Protein AF-A0A7J8VH17-F1 (afdb_monomer_lite)

Sequence (43 aa):
MLEKVLPHAMLKAKPNLESRIRILKRDWTIVYNMLRGKNSDFG

Radius of gyration: 15.14 Å; chains: 1; bounding box: 32×17×39 Å

Organism: NCBI:txid34286

Structure (mmCIF, N/CA/C/O backbone):
data_AF-A0A7J8VH17-F1
#
_entry.id   AF-A0A7J8VH17-F1
#
loop_
_atom_site.group_PDB
_atom_site.id
_atom_site.type_symbol
_atom_site.label_atom_id
_atom_site.label_alt_id
_atom_site.label_comp_id
_atom_site.label_asym_id
_atom_site.label_entity_id
_atom_site.label_seq_id
_atom_site.pdbx_PDB_ins_code
_atom_site.Cartn_x
_atom_site.Cartn_y
_atom_site.Cartn_z
_atom_site.occupancy
_atom_site.B_iso_or_equiv
_atom_site.auth_seq_id
_atom_site.auth_comp_id
_atom_site.auth_asym_id
_atom_site.auth_atom_id
_atom_site.pdbx_PDB_model_num
ATOM 1 N N . MET A 1 1 ? -12.075 10.257 2.609 1.00 63.16 1 MET A N 1
ATOM 2 C CA . MET A 1 1 ? -12.395 9.855 1.211 1.00 63.16 1 MET A CA 1
ATOM 3 C C . MET A 1 1 ? -13.024 8.470 1.145 1.00 63.16 1 MET A C 1
ATOM 5 O O . MET A 1 1 ? -14.026 8.342 0.463 1.00 63.16 1 MET A O 1
ATOM 9 N N . LEU A 1 2 ? -12.495 7.457 1.844 1.00 62.62 2 LEU A N 1
ATOM 10 C CA . LEU A 1 2 ? -13.070 6.105 1.824 1.00 62.62 2 LEU A CA 1
ATOM 11 C C . LEU A 1 2 ? -14.499 6.054 2.398 1.00 62.62 2 LEU A C 1
ATOM 13 O O . LEU A 1 2 ? -15.361 5.445 1.783 1.00 62.62 2 LEU A O 1
ATOM 17 N N . GLU A 1 3 ? -14.773 6.809 3.466 1.00 59.22 3 GLU A N 1
ATOM 18 C CA . GLU A 1 3 ? -16.124 6.984 4.034 1.00 59.22 3 GLU A CA 1
ATOM 19 C C . GLU A 1 3 ? -17.151 7.566 3.045 1.00 59.22 3 GLU A C 1
ATOM 21 O O . GLU A 1 3 ? -18.336 7.296 3.166 1.00 59.22 3 GLU A O 1
ATOM 26 N N . LYS A 1 4 ? -16.721 8.344 2.039 1.00 67.12 4 LYS A N 1
ATOM 27 C CA . LYS A 1 4 ? -17.627 8.853 0.991 1.00 67.12 4 LYS A CA 1
ATOM 28 C C . LYS A 1 4 ? -17.926 7.804 -0.084 1.00 67.12 4 LYS A C 1
ATOM 30 O O . LYS A 1 4 ? -18.965 7.881 -0.722 1.00 67.12 4 LYS A O 1
ATOM 35 N N . VAL A 1 5 ? -17.004 6.862 -0.307 1.00 69.88 5 VAL A N 1
ATOM 36 C CA . VAL A 1 5 ? -17.124 5.812 -1.335 1.00 69.88 5 VAL A CA 1
ATOM 37 C C . VAL A 1 5 ? -17.827 4.571 -0.775 1.00 69.88 5 VAL A C 1
ATOM 39 O O . VAL A 1 5 ? -18.566 3.916 -1.499 1.00 69.88 5 VAL A O 1
ATOM 42 N N . LEU A 1 6 ? -17.650 4.269 0.516 1.00 70.25 6 LEU A N 1
ATOM 43 C CA . LEU A 1 6 ? -18.422 3.257 1.241 1.00 70.25 6 LEU A CA 1
ATOM 44 C C . LEU A 1 6 ? -19.002 3.841 2.543 1.00 70.25 6 LEU A C 1
ATOM 46 O O . LEU A 1 6 ? -18.499 3.545 3.626 1.00 70.25 6 LEU A O 1
ATOM 50 N N . PRO A 1 7 ? -20.085 4.633 2.459 1.00 60.56 7 PRO A N 1
ATOM 51 C CA . PRO A 1 7 ? -20.715 5.269 3.622 1.00 60.56 7 PRO A CA 1
ATOM 52 C C . PRO A 1 7 ? -21.461 4.295 4.551 1.00 60.56 7 PRO A C 1
ATOM 54 O O . PRO A 1 7 ? -21.896 4.683 5.631 1.00 60.56 7 PRO A O 1
ATOM 57 N N . HIS A 1 8 ? -21.632 3.036 4.142 1.00 60.84 8 HIS A N 1
ATOM 58 C CA . HIS A 1 8 ? -22.324 1.989 4.907 1.00 60.84 8 HIS A CA 1
ATOM 59 C C . HIS A 1 8 ? -21.465 0.771 5.223 1.00 60.84 8 HIS A C 1
ATOM 61 O O . HIS A 1 8 ? -21.895 -0.119 5.955 1.00 60.84 8 HIS A O 1
ATOM 67 N N . ALA A 1 9 ? -20.227 0.730 4.729 1.00 63.69 9 ALA A N 1
ATOM 68 C CA . ALA A 1 9 ? -19.282 -0.182 5.330 1.00 63.69 9 ALA A CA 1
ATOM 69 C C . ALA A 1 9 ? -18.995 0.403 6.709 1.00 63.69 9 ALA A C 1
ATOM 71 O O . ALA A 1 9 ? -18.414 1.480 6.799 1.00 63.69 9 ALA A O 1
ATOM 72 N N . MET A 1 10 ? -19.380 -0.278 7.788 1.00 59.91 10 MET A N 1
ATOM 73 C CA . MET A 1 10 ? -19.002 0.061 9.172 1.00 59.91 10 MET A CA 1
ATOM 74 C C . MET A 1 10 ? -17.476 -0.032 9.410 1.00 59.91 10 MET A C 1
ATOM 76 O O . MET A 1 10 ? -16.999 -0.308 10.506 1.00 59.91 10 MET A O 1
ATOM 80 N N . LEU A 1 11 ? -16.677 0.233 8.380 1.00 62.25 11 LEU A N 1
ATOM 81 C CA . LEU A 1 11 ? -15.278 0.582 8.404 1.00 62.25 11 LEU A CA 1
ATOM 82 C C . LEU A 1 11 ? -15.138 2.007 8.942 1.00 62.25 11 LEU A C 1
ATOM 84 O O . LEU A 1 11 ? -14.502 2.853 8.319 1.00 62.25 11 LEU A O 1
ATOM 88 N N . LYS A 1 12 ? -15.575 2.232 10.184 1.00 60.88 12 LYS A N 1
ATOM 89 C CA . LYS A 1 12 ? -14.770 3.071 11.073 1.00 60.88 12 LYS A CA 1
ATOM 90 C C . LYS A 1 12 ? -13.492 2.273 11.321 1.00 60.88 12 LYS A C 1
ATOM 92 O O . LYS A 1 12 ? -13.314 1.633 12.356 1.00 60.88 12 LYS A O 1
ATOM 97 N N . ALA A 1 13 ? -12.696 2.131 10.262 1.00 60.19 13 ALA A N 1
ATOM 98 C CA . ALA A 1 13 ? -11.538 1.278 10.234 1.00 60.19 13 ALA A CA 1
ATOM 99 C C . ALA A 1 13 ? -10.676 1.803 11.372 1.00 60.19 13 ALA A C 1
ATOM 101 O O . ALA A 1 13 ? -10.403 3.003 11.427 1.00 60.19 13 ALA A O 1
ATOM 102 N N . LYS A 1 14 ? -10.308 0.930 12.324 1.00 66.56 14 LYS A N 1
ATOM 103 C CA . LYS A 1 14 ? -9.319 1.285 13.352 1.00 66.56 14 LYS A CA 1
ATOM 104 C C . LYS A 1 14 ? -8.224 2.096 12.649 1.00 66.56 14 LYS A C 1
ATOM 106 O O . LYS A 1 14 ? -7.860 1.678 11.554 1.00 66.56 14 LYS A O 1
ATOM 111 N N . PRO A 1 15 ? -7.687 3.191 13.20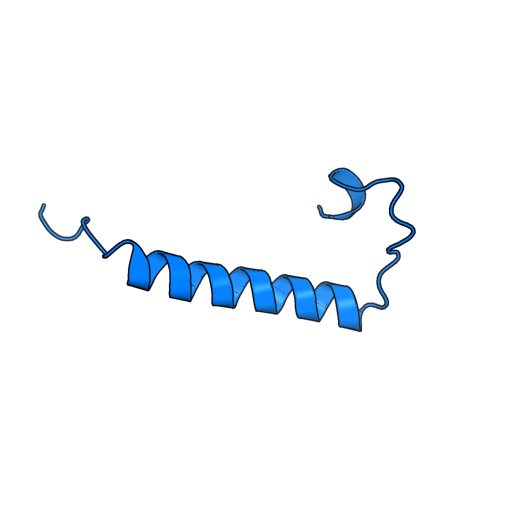5 1.00 67.31 15 PRO A N 1
ATOM 112 C CA . PRO A 1 15 ? -6.719 4.044 12.499 1.00 67.31 15 PRO A CA 1
ATOM 113 C C . PRO A 1 15 ? -5.592 3.265 11.780 1.00 67.31 15 PRO A C 1
ATOM 115 O O . PRO A 1 15 ? -5.131 3.647 10.709 1.00 67.31 15 PRO A O 1
ATOM 118 N N . ASN A 1 16 ? -5.228 2.098 12.324 1.00 76.31 16 ASN A N 1
ATOM 119 C CA . ASN A 1 16 ? -4.343 1.095 11.728 1.00 76.31 16 ASN A CA 1
ATOM 120 C C . ASN A 1 16 ? -4.802 0.481 10.376 1.00 76.31 16 ASN A C 1
ATOM 122 O O . ASN A 1 16 ? -3.986 0.142 9.531 1.00 76.31 16 ASN A O 1
ATOM 126 N N . LEU A 1 17 ? -6.095 0.271 10.145 1.00 81.00 17 LEU A N 1
ATOM 127 C CA . LEU A 1 17 ? -6.639 -0.234 8.881 1.00 81.00 17 LEU A CA 1
ATOM 128 C C . LEU A 1 17 ? -6.661 0.853 7.802 1.00 81.00 17 LEU A C 1
ATOM 130 O O . LEU A 1 17 ? -6.307 0.573 6.659 1.00 81.00 17 LEU A O 1
ATOM 134 N N . GLU A 1 18 ? -7.007 2.096 8.146 1.00 81.56 18 GLU A N 1
ATOM 135 C CA . GLU A 1 18 ? -6.935 3.205 7.187 1.00 81.56 18 GLU A CA 1
ATOM 136 C C . GLU A 1 18 ? -5.497 3.486 6.745 1.00 81.56 18 GLU A C 1
ATOM 1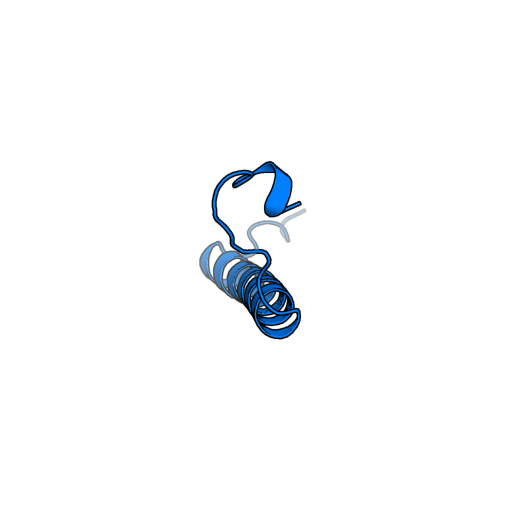38 O O . GLU A 1 18 ? -5.246 3.704 5.556 1.00 81.56 18 GLU A O 1
ATOM 143 N N . SER A 1 19 ? -4.543 3.445 7.683 1.00 83.81 19 SER A N 1
ATOM 144 C CA . SER A 1 19 ? -3.122 3.603 7.367 1.00 83.81 19 SER A CA 1
ATOM 145 C C . SER A 1 19 ? -2.633 2.483 6.446 1.00 83.81 19 SER A C 1
ATOM 147 O O . SER A 1 19 ? -1.982 2.769 5.443 1.00 83.81 19 SER A O 1
ATOM 149 N N . ARG A 1 20 ? -3.032 1.229 6.700 1.00 86.69 20 ARG A N 1
ATOM 150 C CA . ARG A 1 20 ? -2.710 0.082 5.835 1.00 86.69 20 ARG A CA 1
ATOM 151 C C . ARG A 1 20 ? -3.310 0.204 4.438 1.00 86.69 20 ARG A C 1
ATOM 153 O O . ARG A 1 20 ? -2.607 -0.044 3.466 1.00 86.69 20 ARG A O 1
ATOM 160 N N . ILE A 1 21 ? -4.565 0.640 4.308 1.00 87.25 21 ILE A N 1
ATOM 161 C CA . ILE A 1 21 ? -5.190 0.882 2.994 1.00 87.25 21 ILE A CA 1
ATOM 162 C C . ILE A 1 21 ? -4.471 2.017 2.253 1.00 87.25 21 ILE A C 1
ATOM 164 O O . ILE A 1 21 ? -4.283 1.946 1.039 1.00 87.25 21 ILE A O 1
ATOM 168 N N . ARG A 1 22 ? -4.042 3.067 2.965 1.00 87.31 22 ARG A N 1
ATOM 169 C CA . ARG 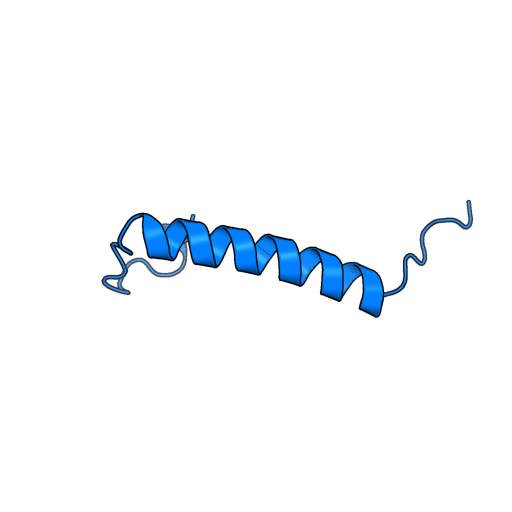A 1 22 ? -3.274 4.171 2.373 1.00 87.31 22 ARG A CA 1
ATOM 170 C C . ARG A 1 22 ? -1.909 3.704 1.862 1.00 87.31 22 ARG A C 1
ATOM 172 O O . ARG A 1 22 ? -1.529 4.112 0.768 1.00 87.31 22 ARG A O 1
ATOM 179 N N . ILE A 1 23 ? -1.202 2.874 2.630 1.00 92.94 23 ILE A N 1
ATOM 180 C CA . ILE A 1 23 ? 0.074 2.270 2.219 1.00 92.94 23 ILE A CA 1
ATOM 181 C C . ILE A 1 23 ? -0.150 1.395 0.984 1.00 92.94 23 ILE A C 1
ATOM 183 O O . ILE A 1 23 ? 0.460 1.644 -0.049 1.00 92.94 23 ILE A O 1
ATOM 187 N N . LEU A 1 24 ? -1.137 0.495 1.032 1.00 92.62 24 LEU A N 1
ATOM 188 C CA . LEU A 1 24 ? -1.462 -0.398 -0.081 1.00 92.62 24 LEU A CA 1
ATOM 189 C C . LEU A 1 24 ? -1.774 0.364 -1.376 1.00 92.62 24 LEU A C 1
ATOM 191 O O . LEU A 1 24 ? -1.319 -0.024 -2.445 1.00 92.62 24 LEU A O 1
ATOM 195 N N . LYS A 1 25 ? -2.518 1.475 -1.300 1.00 91.94 25 LYS A N 1
ATOM 196 C CA . LYS A 1 25 ? -2.787 2.323 -2.473 1.00 91.94 25 LYS A CA 1
ATOM 197 C C . LYS A 1 25 ? -1.516 2.930 -3.071 1.00 91.94 25 LYS A C 1
ATOM 199 O O . LYS A 1 25 ? -1.432 3.055 -4.293 1.00 91.94 25 LYS A O 1
ATOM 204 N N . ARG A 1 26 ? -0.548 3.333 -2.240 1.00 92.19 26 ARG A N 1
ATOM 205 C CA . ARG A 1 26 ? 0.737 3.875 -2.712 1.00 92.19 26 ARG A CA 1
ATOM 206 C C . ARG A 1 26 ? 1.565 2.787 -3.385 1.00 92.19 26 ARG A C 1
ATOM 208 O O . ARG A 1 26 ? 1.975 2.988 -4.523 1.00 92.19 26 ARG A O 1
ATOM 215 N N . ASP A 1 27 ? 1.712 1.635 -2.739 1.00 94.25 27 ASP A N 1
ATOM 216 C CA . ASP A 1 27 ? 2.470 0.503 -3.283 1.00 94.25 27 ASP A CA 1
ATOM 217 C C . ASP A 1 27 ? 1.855 0.007 -4.593 1.00 94.25 27 ASP A C 1
ATOM 219 O O . ASP A 1 27 ? 2.555 -0.185 -5.585 1.00 94.25 27 ASP A O 1
ATOM 223 N N . TRP A 1 28 ? 0.523 -0.088 -4.642 1.00 93.69 28 TRP A N 1
ATOM 224 C CA . TRP A 1 28 ? -0.193 -0.432 -5.866 1.00 93.69 28 TRP A CA 1
ATOM 225 C C . TRP A 1 28 ? 0.067 0.568 -6.993 1.00 93.69 28 TRP A C 1
ATOM 227 O O . TRP A 1 28 ? 0.257 0.162 -8.133 1.00 93.69 28 TRP A O 1
ATOM 237 N N . THR A 1 29 ? 0.127 1.868 -6.691 1.00 90.38 29 THR A N 1
ATOM 238 C CA . THR A 1 29 ? 0.438 2.895 -7.699 1.00 90.38 29 THR A CA 1
ATOM 239 C C . THR A 1 29 ? 1.848 2.709 -8.266 1.00 90.38 29 THR A C 1
ATOM 241 O O . THR A 1 29 ? 2.043 2.857 -9.468 1.00 90.38 29 THR A O 1
ATOM 244 N N . ILE A 1 30 ? 2.825 2.344 -7.430 1.00 91.12 30 ILE A N 1
ATOM 245 C CA . ILE A 1 30 ? 4.204 2.073 -7.865 1.00 91.12 30 ILE A CA 1
ATOM 246 C C . ILE A 1 30 ? 4.242 0.850 -8.784 1.00 91.12 30 ILE A C 1
ATOM 248 O O . ILE A 1 30 ? 4.752 0.946 -9.899 1.00 91.12 30 ILE A O 1
ATOM 252 N N . VAL A 1 31 ? 3.652 -0.269 -8.354 1.00 90.81 31 VAL A N 1
ATOM 253 C CA . VAL A 1 31 ? 3.579 -1.506 -9.150 1.00 90.81 31 VAL A CA 1
ATOM 254 C C . VAL A 1 31 ? 2.849 -1.258 -10.467 1.00 90.81 31 VAL A C 1
ATOM 256 O O . VAL A 1 31 ? 3.320 -1.664 -11.525 1.00 90.81 31 VAL A O 1
ATOM 259 N N . TYR A 1 32 ? 1.733 -0.532 -10.428 1.00 89.88 32 TYR A 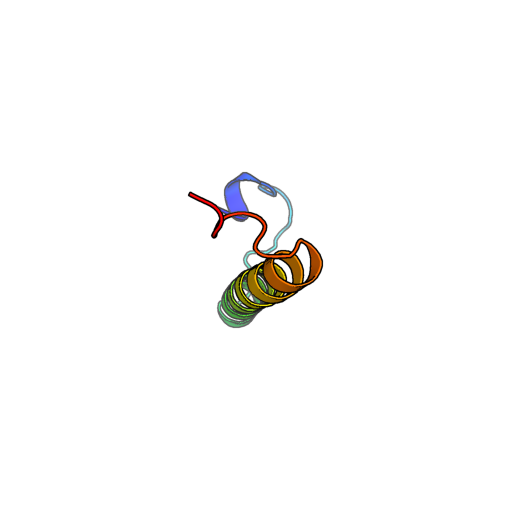N 1
ATOM 260 C CA . TYR A 1 32 ? 0.979 -0.165 -11.618 1.00 89.88 32 TYR A CA 1
ATOM 261 C C . TYR A 1 32 ? 1.801 0.699 -12.581 1.00 89.88 32 TYR A C 1
ATOM 263 O O . TYR A 1 32 ? 1.801 0.441 -13.780 1.00 89.88 32 TYR A O 1
ATOM 271 N N . ASN A 1 33 ? 2.543 1.688 -12.077 1.00 87.44 33 ASN A N 1
ATOM 272 C CA . ASN A 1 33 ? 3.414 2.527 -12.903 1.00 87.44 33 ASN A CA 1
ATOM 273 C C . ASN A 1 33 ? 4.570 1.732 -13.524 1.00 87.44 33 ASN A C 1
ATOM 275 O O . ASN A 1 33 ? 4.926 1.981 -14.674 1.00 87.44 33 ASN A O 1
ATOM 279 N N . MET A 1 34 ? 5.129 0.765 -12.791 1.00 89.62 34 MET A N 1
ATOM 280 C CA . MET A 1 34 ? 6.144 -0.151 -13.316 1.00 89.62 34 MET A CA 1
ATOM 281 C C . MET A 1 34 ? 5.571 -1.037 -14.425 1.00 89.62 34 MET A C 1
ATOM 283 O O . MET A 1 34 ? 6.151 -1.115 -15.504 1.00 89.62 34 MET A O 1
ATOM 287 N N . LEU A 1 35 ? 4.407 -1.654 -14.190 1.00 87.69 35 LEU A N 1
ATOM 288 C CA . LEU A 1 35 ? 3.733 -2.521 -15.16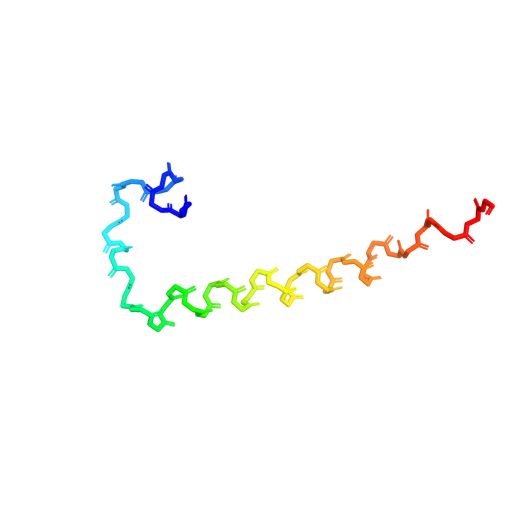1 1.00 87.69 35 LEU A CA 1
ATOM 289 C C . LEU A 1 35 ? 3.280 -1.768 -16.410 1.00 87.69 35 LEU A C 1
ATOM 291 O O . LEU A 1 35 ? 3.356 -2.299 -17.512 1.00 87.69 35 LEU A O 1
ATOM 295 N N . ARG A 1 36 ? 2.805 -0.529 -16.252 1.00 84.31 36 ARG A N 1
A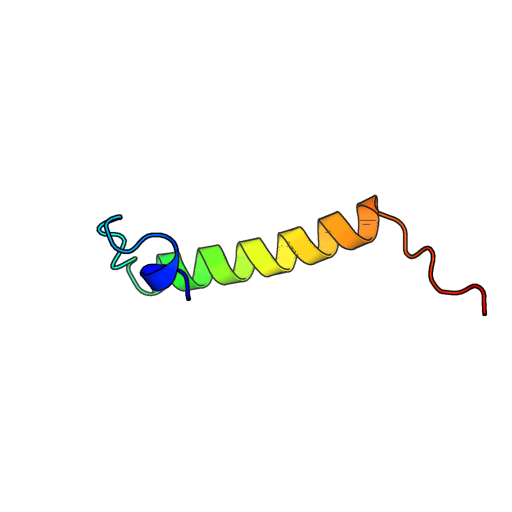TOM 296 C CA . ARG A 1 36 ? 2.338 0.286 -17.377 1.00 84.31 36 ARG A CA 1
ATOM 297 C C . ARG A 1 36 ? 3.487 0.747 -18.278 1.00 84.31 36 ARG A C 1
ATOM 299 O O . ARG A 1 36 ? 3.220 1.164 -19.404 1.00 84.31 36 ARG A O 1
ATOM 306 N N . GLY A 1 37 ? 4.733 0.648 -17.804 1.00 68.69 37 GLY A N 1
ATOM 307 C CA . GLY A 1 37 ? 5.899 1.223 -18.455 1.00 68.69 37 GLY A CA 1
ATOM 308 C C . GLY A 1 37 ? 5.781 2.744 -18.460 1.00 68.69 37 GLY A C 1
ATOM 309 O O . GLY A 1 37 ? 4.751 3.322 -18.813 1.00 68.69 37 GLY A O 1
ATOM 310 N N . LYS A 1 38 ? 6.837 3.442 -18.062 1.00 62.69 38 LYS A N 1
ATOM 311 C CA . LYS A 1 38 ? 6.894 4.896 -18.190 1.00 62.69 38 LYS A CA 1
ATOM 312 C C . LYS A 1 38 ? 7.049 5.250 -19.681 1.00 62.69 38 LYS A C 1
ATOM 314 O O . LYS A 1 38 ? 8.127 5.587 -20.139 1.00 62.69 38 LYS A O 1
ATOM 319 N N . ASN A 1 39 ? 5.968 5.133 -20.454 1.00 57.91 39 ASN A N 1
ATOM 320 C CA . ASN A 1 39 ? 5.868 5.535 -21.862 1.00 57.91 39 ASN A CA 1
ATOM 321 C C . ASN A 1 39 ? 5.680 7.060 -21.977 1.00 57.91 39 ASN A C 1
ATOM 323 O O . ASN A 1 39 ? 4.778 7.531 -22.664 1.00 57.91 39 ASN A O 1
ATOM 327 N N . SER A 1 40 ? 6.460 7.843 -21.231 1.00 60.81 40 SER A N 1
ATOM 328 C CA . SER A 1 40 ? 6.342 9.307 -21.219 1.00 60.81 40 SER A CA 1
ATOM 329 C C . SER A 1 40 ? 7.685 10.025 -21.066 1.00 60.81 40 SER A C 1
ATOM 331 O O . SER A 1 40 ? 7.704 11.139 -20.563 1.00 60.81 40 SER A O 1
ATOM 333 N N . ASP A 1 41 ? 8.787 9.389 -21.474 1.00 57.09 41 ASP A N 1
ATOM 334 C CA . ASP A 1 41 ? 10.107 10.023 -21.626 1.00 57.09 41 ASP A CA 1
ATOM 335 C C . ASP A 1 41 ? 10.579 9.900 -23.097 1.00 57.09 41 ASP A C 1
ATOM 337 O O . ASP A 1 41 ? 11.706 9.510 -23.387 1.00 57.09 41 ASP A O 1
ATOM 341 N N . PHE A 1 42 ? 9.681 10.190 -24.046 1.00 51.72 42 PHE A N 1
ATOM 342 C CA . PHE A 1 42 ? 10.031 10.502 -25.436 1.00 51.72 42 PHE A CA 1
ATOM 343 C C . PHE A 1 42 ? 9.315 11.803 -25.808 1.00 51.72 42 PHE A C 1
ATOM 345 O O . PHE A 1 42 ? 8.160 11.803 -26.237 1.00 51.72 42 PHE A O 1
ATOM 352 N N . GLY A 1 43 ? 9.998 12.911 -25.539 1.00 40.38 43 GLY A N 1
ATOM 353 C CA . GLY A 1 43 ? 9.606 14.279 -25.854 1.00 40.38 43 GLY A CA 1
ATOM 354 C C . GLY A 1 43 ? 10.803 15.180 -25.645 1.00 40.38 43 GLY A C 1
ATOM 355 O O . GLY A 1 43 ? 11.244 15.257 -24.479 1.00 40.38 43 GLY A O 1
#

Foldseek 3Di:
DVCVVCVPPPCCPDVVVVVVVVVVVVVVVVVVPVVVDCPPPPD

pLDDT: mean 74.57, std 14.45, range [40.38, 94.25]

Secondary structure (DSSP, 8-state):
-HHHH-TTS-----HHHHHHHHHHHHHHHHHHHHHH--TT---